Protein AF-A0A1B8RTD3-F1 (afdb_monomer)

Organism: NCBI:txid29363

Radius of gyration: 24.01 Å; Cα contacts (8 Å, |Δi|>4): 285; chains: 1; bounding box: 51×34×74 Å

Structure (mmCIF, N/CA/C/O backbone):
data_AF-A0A1B8RTD3-F1
#
_entry.id   AF-A0A1B8RTD3-F1
#
loop_
_atom_site.group_PDB
_atom_site.id
_atom_site.type_symbol
_atom_site.label_atom_id
_atom_site.label_alt_id
_atom_site.label_comp_id
_atom_site.label_asym_id
_atom_site.label_entity_id
_atom_site.label_seq_id
_atom_site.pdbx_PDB_ins_code
_atom_site.Cartn_x
_atom_site.Cartn_y
_atom_site.Cartn_z
_atom_site.occupancy
_atom_site.B_iso_or_equiv
_atom_site.auth_seq_id
_atom_site.auth_comp_id
_atom_site.auth_asym_id
_atom_site.auth_atom_id
_atom_site.pdbx_PDB_model_num
ATOM 1 N N . MET A 1 1 ? -29.261 1.783 36.332 1.00 74.62 1 MET A N 1
ATOM 2 C CA . MET A 1 1 ? -27.852 1.381 36.077 1.00 74.62 1 MET A CA 1
ATOM 3 C C . MET A 1 1 ? -27.706 0.167 35.158 1.00 74.62 1 MET A C 1
ATOM 5 O O . MET A 1 1 ? -27.000 0.303 34.169 1.00 74.62 1 MET A O 1
ATOM 9 N N . LYS A 1 2 ? -28.381 -0.976 35.394 1.00 79.62 2 LYS A N 1
ATOM 10 C CA . LYS A 1 2 ? -28.268 -2.173 34.521 1.00 79.62 2 LYS A CA 1
ATOM 11 C C . LYS A 1 2 ? -28.571 -1.915 33.033 1.00 79.62 2 LYS A C 1
ATOM 13 O O . LYS A 1 2 ?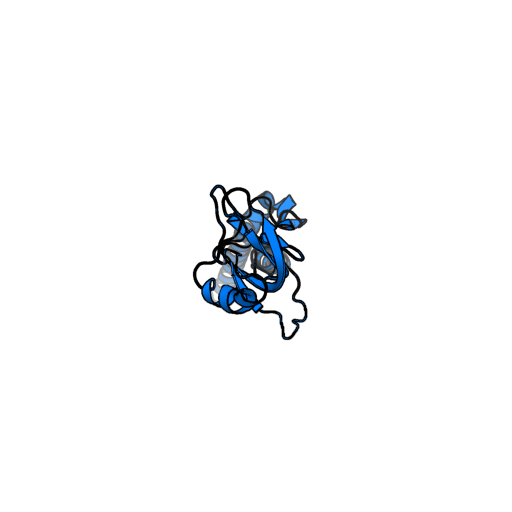 -27.768 -2.308 32.198 1.00 79.62 2 LYS A O 1
ATOM 18 N N . GLN A 1 3 ? -29.676 -1.232 32.710 1.00 86.00 3 GLN A N 1
ATOM 19 C CA . GLN A 1 3 ? -30.039 -0.920 31.316 1.00 86.00 3 GLN A CA 1
ATOM 20 C C . GLN A 1 3 ? -29.040 0.036 30.643 1.00 86.00 3 GLN A C 1
ATOM 22 O O . GLN A 1 3 ? -28.603 -0.228 29.534 1.00 86.00 3 GLN A O 1
ATOM 27 N N . ILE A 1 4 ? -28.599 1.089 31.343 1.00 86.56 4 ILE A N 1
ATOM 28 C CA . ILE A 1 4 ? -27.587 2.037 30.836 1.00 86.56 4 ILE A CA 1
ATOM 29 C C . ILE A 1 4 ? -26.270 1.313 30.523 1.00 86.56 4 ILE A C 1
ATOM 31 O O . ILE A 1 4 ? -25.704 1.502 29.451 1.00 86.56 4 ILE A O 1
ATOM 35 N N . LYS A 1 5 ? -25.811 0.440 31.430 1.00 90.19 5 LYS A N 1
ATOM 36 C CA . LYS A 1 5 ? -24.617 -0.386 31.218 1.00 90.19 5 LYS A CA 1
ATOM 37 C C . LYS A 1 5 ? -24.763 -1.270 29.981 1.00 90.19 5 LYS A C 1
ATOM 39 O O . LYS A 1 5 ? -23.865 -1.277 29.151 1.00 90.19 5 LYS A O 1
ATOM 44 N N . LEU A 1 6 ? -25.899 -1.956 29.840 1.00 91.19 6 LEU A N 1
ATOM 45 C CA . LEU A 1 6 ? -26.184 -2.800 28.680 1.00 91.19 6 LEU A CA 1
ATOM 46 C C . LEU A 1 6 ? -26.117 -2.000 27.370 1.00 91.19 6 LEU A C 1
ATOM 48 O O . LEU A 1 6 ? -25.444 -2.431 26.439 1.00 91.19 6 LEU A O 1
ATOM 52 N N . CYS A 1 7 ? -26.740 -0.819 27.317 1.00 92.50 7 CYS A N 1
ATOM 53 C CA . CYS A 1 7 ? -26.691 0.049 26.139 1.00 92.50 7 CYS A CA 1
ATOM 54 C C . CYS A 1 7 ? -25.257 0.470 25.786 1.00 92.50 7 CYS A C 1
ATOM 56 O O . CYS A 1 7 ? -24.868 0.387 24.624 1.00 92.50 7 CYS A O 1
ATOM 58 N N . ILE A 1 8 ? -24.452 0.874 26.777 1.00 92.69 8 ILE A N 1
ATOM 59 C CA . ILE A 1 8 ? -23.048 1.263 26.560 1.00 92.69 8 ILE A CA 1
ATOM 60 C C . ILE A 1 8 ? -22.224 0.069 26.068 1.00 92.69 8 ILE A C 1
ATOM 62 O O . ILE A 1 8 ? -21.422 0.215 25.149 1.00 92.69 8 ILE A O 1
ATOM 66 N N . THR A 1 9 ? -22.430 -1.120 26.639 1.00 92.44 9 THR A N 1
ATOM 67 C CA . THR A 1 9 ? -21.743 -2.341 26.201 1.00 92.44 9 THR A CA 1
ATOM 68 C C . THR A 1 9 ? -22.090 -2.692 24.754 1.00 92.44 9 THR A C 1
ATOM 70 O O . THR A 1 9 ? -21.185 -2.977 23.976 1.00 92.44 9 THR A O 1
ATOM 73 N N . ILE A 1 10 ? -23.368 -2.621 24.367 1.00 94.38 10 ILE A N 1
ATOM 74 C CA . ILE A 1 10 ? -23.799 -2.857 22.979 1.00 94.38 10 ILE A CA 1
ATOM 75 C C . ILE A 1 10 ? -23.176 -1.819 22.039 1.00 94.38 10 ILE A C 1
ATOM 77 O O . ILE A 1 10 ? -22.643 -2.182 20.994 1.00 94.38 10 ILE A O 1
ATOM 81 N N . ALA A 1 11 ? -23.186 -0.540 22.424 1.00 93.56 11 ALA A N 1
ATOM 82 C CA . ALA A 1 11 ? -22.563 0.517 21.636 1.00 93.56 11 ALA A CA 1
ATOM 83 C C . ALA A 1 11 ? -21.063 0.252 21.430 1.00 93.56 11 ALA A C 1
ATOM 85 O O . ALA A 1 11 ? -20.582 0.313 20.303 1.00 93.56 11 ALA A O 1
ATOM 86 N N . LEU A 1 12 ? -20.329 -0.116 22.484 1.00 94.62 12 LEU A N 1
ATOM 87 C CA . LEU A 1 12 ? -18.907 -0.461 22.388 1.00 94.62 12 LEU A CA 1
ATOM 88 C C . LEU A 1 12 ? -18.652 -1.673 21.487 1.00 94.62 12 LEU A C 1
ATOM 90 O O . LEU A 1 12 ? -17.715 -1.639 20.693 1.00 94.62 12 LEU A O 1
ATOM 94 N N . LEU A 1 13 ? -19.493 -2.708 21.558 1.00 94.44 13 LEU A N 1
ATOM 95 C CA . LEU A 1 13 ? -19.383 -3.887 20.691 1.00 94.44 13 LEU A CA 1
ATOM 96 C C . LEU A 1 13 ? -19.531 -3.548 19.202 1.00 94.44 13 LEU A C 1
ATOM 98 O O . LEU A 1 13 ? -18.961 -4.248 18.371 1.00 94.44 13 LEU A O 1
ATOM 102 N N . LEU A 1 14 ? -20.256 -2.480 18.861 1.00 92.25 14 LEU A N 1
ATOM 103 C CA . LEU A 1 14 ? -20.421 -2.015 17.482 1.00 92.25 14 LEU A CA 1
ATOM 104 C C . LEU A 1 14 ? -19.337 -1.009 17.074 1.00 92.25 14 LEU A C 1
ATOM 106 O O . LEU A 1 14 ? -18.731 -1.137 16.009 1.00 92.25 14 LEU A O 1
ATOM 110 N N . PHE A 1 15 ? -19.068 -0.013 17.920 1.00 91.44 15 PHE A N 1
ATOM 111 C CA . PHE A 1 15 ? -18.138 1.070 17.604 1.00 91.44 15 PHE A CA 1
ATOM 112 C C . PHE A 1 15 ? -16.678 0.633 17.633 1.00 91.44 15 PHE A C 1
ATOM 114 O O . PHE A 1 15 ? -15.887 1.134 16.835 1.00 91.44 15 PHE A O 1
ATOM 121 N N . PHE A 1 16 ? -16.303 -0.304 18.503 1.00 91.81 16 PHE A N 1
ATOM 122 C CA . PHE A 1 16 ? -14.912 -0.726 18.622 1.00 91.81 16 PHE A CA 1
ATOM 123 C C . PHE A 1 16 ? -14.409 -1.446 17.356 1.00 91.81 16 PHE A C 1
ATOM 125 O O . PHE A 1 16 ? -13.416 -0.986 16.787 1.00 91.81 16 PHE A O 1
ATOM 132 N N . PRO A 1 17 ? -15.094 -2.480 16.816 1.00 92.62 17 PRO A N 1
ATOM 133 C CA . PRO A 1 17 ? -14.687 -3.100 15.555 1.00 92.62 17 PRO A CA 1
ATOM 134 C C . PRO A 1 17 ? -14.743 -2.134 14.372 1.00 92.62 17 PRO A C 1
ATOM 136 O O . PRO A 1 17 ? -13.857 -2.169 13.523 1.00 92.62 17 PRO A O 1
ATOM 139 N N . LEU A 1 18 ? -15.745 -1.249 14.326 1.00 90.94 18 LEU A N 1
ATOM 140 C CA . LEU A 1 18 ? -15.857 -0.246 13.268 1.00 90.94 18 LEU A CA 1
ATOM 141 C C . LEU A 1 18 ? -14.678 0.736 13.298 1.00 90.94 18 LEU A C 1
ATOM 143 O O . LEU A 1 18 ? -14.090 1.023 12.260 1.00 90.94 18 LEU A O 1
ATOM 147 N N . THR A 1 19 ? -14.289 1.198 14.488 1.00 91.94 19 THR A N 1
ATOM 148 C CA . THR A 1 19 ? -13.112 2.057 14.677 1.00 91.94 19 THR A CA 1
ATOM 149 C C . THR A 1 19 ? -11.851 1.341 14.228 1.00 91.94 19 THR A C 1
ATOM 151 O O .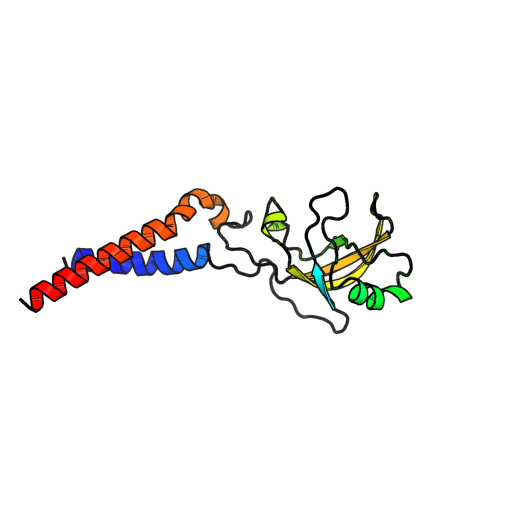 THR A 1 19 ? -11.091 1.881 13.432 1.00 91.94 19 THR A O 1
ATOM 154 N N . LEU A 1 20 ? -11.644 0.098 14.659 1.00 92.31 20 LEU A N 1
ATOM 155 C CA . LEU A 1 20 ? -10.499 -0.679 14.198 1.00 92.31 20 LEU A CA 1
ATOM 156 C C . LEU A 1 20 ? -10.500 -0.827 12.671 1.00 92.31 20 LEU A C 1
ATOM 158 O O . LEU A 1 20 ? -9.485 -0.571 12.033 1.00 92.31 20 LEU A O 1
ATOM 162 N N . TYR A 1 21 ? -11.639 -1.157 12.067 1.00 91.44 21 TYR A N 1
ATOM 163 C CA . TYR A 1 21 ? -11.746 -1.314 10.620 1.00 91.44 21 TYR A CA 1
ATOM 164 C C . TYR A 1 21 ? -11.405 -0.030 9.851 1.00 91.44 21 TYR A C 1
ATOM 166 O O . TYR A 1 21 ? -10.661 -0.085 8.875 1.00 91.44 21 TYR A O 1
ATOM 174 N N . CYS A 1 22 ? -11.900 1.127 10.296 1.00 91.50 22 CYS A N 1
ATOM 175 C CA . CYS A 1 22 ? -11.663 2.408 9.628 1.00 91.50 22 CYS A CA 1
ATOM 176 C C . CYS A 1 22 ? -10.188 2.837 9.642 1.00 91.50 22 CYS A C 1
ATOM 178 O O . CYS A 1 22 ? -9.743 3.485 8.691 1.00 91.50 22 CYS A O 1
ATOM 180 N N . PHE A 1 23 ? -9.446 2.484 10.699 1.00 91.19 23 PHE A N 1
ATOM 181 C CA . PHE A 1 23 ? -8.101 3.003 10.962 1.00 91.19 23 PHE A CA 1
ATOM 182 C C . PHE A 1 23 ? -6.973 1.980 10.782 1.00 91.19 23 PHE A C 1
ATOM 184 O O . PHE A 1 23 ? -5.823 2.388 10.646 1.00 91.19 23 PHE A O 1
ATOM 191 N N . ILE A 1 24 ? -7.258 0.675 10.737 1.00 92.50 24 ILE A N 1
ATOM 192 C CA . ILE A 1 24 ? -6.234 -0.337 10.453 1.00 92.50 24 ILE A CA 1
ATOM 193 C C . ILE A 1 24 ? -5.853 -0.268 8.965 1.00 92.50 24 ILE A C 1
ATOM 195 O O . ILE A 1 24 ? -6.710 -0.479 8.097 1.00 92.50 24 ILE A O 1
ATOM 199 N N . PRO A 1 25 ? -4.570 -0.024 8.631 1.00 91.69 25 PRO A N 1
ATOM 200 C CA . PRO A 1 25 ? -4.106 -0.102 7.257 1.00 91.69 25 PRO A CA 1
ATOM 201 C C . PRO A 1 25 ? -4.296 -1.515 6.718 1.00 91.69 25 PRO A C 1
ATOM 203 O O . PRO A 1 25 ? -3.795 -2.495 7.266 1.00 91.69 25 PRO A O 1
ATOM 206 N N . THR A 1 26 ? -5.019 -1.623 5.611 1.00 91.06 26 THR A N 1
ATOM 207 C CA . THR A 1 26 ? -5.117 -2.868 4.844 1.00 91.06 26 THR A CA 1
ATOM 208 C C . THR A 1 26 ? -4.492 -2.658 3.476 1.00 91.06 26 THR A C 1
ATOM 210 O O . THR A 1 26 ? -4.309 -1.520 3.038 1.00 91.06 26 THR A O 1
ATOM 213 N N . ARG A 1 27 ? -4.129 -3.740 2.787 1.00 91.56 27 ARG A N 1
ATOM 214 C CA . ARG A 1 27 ? -3.592 -3.645 1.425 1.00 91.56 27 ARG A CA 1
ATOM 215 C C . ARG A 1 27 ? -4.646 -3.045 0.490 1.00 91.56 27 ARG A C 1
ATOM 217 O O . ARG A 1 27 ? -5.830 -3.366 0.607 1.00 91.56 27 ARG A O 1
ATOM 224 N N . ILE A 1 28 ? -4.211 -2.183 -0.423 1.00 92.06 28 ILE A N 1
ATOM 225 C CA . ILE A 1 28 ? -5.097 -1.545 -1.403 1.00 92.06 28 ILE A CA 1
ATOM 226 C C . ILE A 1 28 ? -5.378 -2.487 -2.573 1.00 92.06 28 ILE A C 1
ATOM 228 O O . ILE A 1 28 ? -6.532 -2.680 -2.954 1.00 92.06 28 ILE A O 1
ATOM 232 N N . THR A 1 29 ? -4.328 -3.095 -3.123 1.00 91.94 29 THR A N 1
ATOM 233 C CA . THR A 1 29 ? -4.451 -4.028 -4.244 1.00 91.94 29 THR A CA 1
ATOM 234 C C . THR A 1 29 ? -4.619 -5.465 -3.734 1.00 91.94 29 THR A C 1
ATOM 236 O O . THR A 1 29 ? -3.960 -5.870 -2.773 1.00 91.94 29 THR A O 1
ATOM 239 N N . PRO A 1 30 ? -5.495 -6.287 -4.332 1.00 89.50 30 PRO A N 1
ATOM 240 C CA . PRO A 1 30 ? -5.632 -7.682 -3.929 1.00 89.50 30 PRO A CA 1
ATOM 241 C C . PRO A 1 30 ? -4.359 -8.462 -4.275 1.00 89.50 30 PRO A C 1
ATOM 243 O O . PRO A 1 30 ? -3.744 -8.237 -5.320 1.00 89.50 30 PRO A O 1
ATOM 246 N N . LYS A 1 31 ? -3.973 -9.408 -3.408 1.00 90.81 31 LYS A N 1
ATOM 247 C CA . LYS A 1 31 ? -2.843 -10.302 -3.695 1.00 90.81 31 LYS A CA 1
ATOM 248 C C . LYS A 1 31 ? -3.187 -11.157 -4.915 1.00 90.81 31 LYS A C 1
ATOM 250 O O . LYS A 1 31 ? -4.301 -11.664 -5.015 1.00 90.81 31 LYS A O 1
ATOM 255 N N . LYS A 1 32 ? -2.219 -11.333 -5.811 1.00 92.31 32 LYS A N 1
ATOM 256 C CA . LYS A 1 32 ? -2.337 -12.196 -6.990 1.00 92.31 32 LYS A CA 1
ATOM 257 C C . LYS A 1 32 ? -1.186 -13.190 -7.039 1.00 92.31 32 LYS A C 1
ATOM 259 O O . LYS A 1 32 ? -0.156 -12.984 -6.399 1.00 92.31 32 LYS A O 1
ATOM 264 N N . GLU A 1 33 ? -1.379 -14.266 -7.787 1.00 92.94 33 GLU A N 1
ATOM 265 C CA . GLU A 1 33 ? -0.351 -15.278 -7.991 1.00 92.94 33 GLU A CA 1
ATOM 266 C C . GLU A 1 33 ? 0.808 -14.734 -8.841 1.00 92.94 33 GLU A C 1
ATOM 268 O O . GLU A 1 33 ? 0.610 -14.050 -9.857 1.00 92.94 33 GLU A O 1
ATOM 273 N N . LEU A 1 34 ? 2.031 -15.022 -8.396 1.00 93.94 34 LEU A N 1
ATOM 274 C CA . LEU A 1 34 ? 3.257 -14.598 -9.061 1.00 93.94 34 LEU A CA 1
ATOM 275 C C . LEU A 1 34 ? 3.767 -15.694 -9.990 1.00 93.94 34 LEU A C 1
ATOM 277 O O . LEU A 1 34 ? 3.773 -16.870 -9.643 1.00 93.94 34 LEU A O 1
ATOM 281 N N . SER A 1 35 ? 4.221 -15.284 -11.169 1.00 92.38 35 SER A N 1
ATOM 282 C CA . SER A 1 35 ? 4.985 -16.131 -12.083 1.00 92.38 35 SER A CA 1
ATOM 283 C C . SER A 1 35 ? 6.460 -16.139 -11.687 1.00 92.38 35 SER A C 1
ATOM 285 O O . SER A 1 35 ? 6.923 -15.234 -10.997 1.00 92.38 35 SER A O 1
ATOM 287 N N . LYS A 1 36 ? 7.213 -17.136 -12.167 1.00 89.00 36 LYS A N 1
ATOM 288 C CA . LYS A 1 36 ? 8.659 -17.264 -11.905 1.00 89.00 36 LYS A CA 1
ATOM 289 C C . LYS A 1 36 ? 9.471 -16.035 -12.332 1.00 89.00 36 LYS A C 1
ATOM 291 O O . LYS A 1 36 ? 10.470 -15.731 -11.693 1.00 89.00 36 LYS A O 1
ATOM 296 N N . ASP A 1 37 ? 9.010 -15.328 -13.360 1.00 88.81 37 ASP A N 1
ATOM 297 C CA . ASP A 1 37 ? 9.680 -14.136 -13.894 1.00 88.81 37 ASP A CA 1
ATOM 298 C C . ASP A 1 37 ? 9.259 -12.837 -13.189 1.00 88.81 37 ASP A C 1
ATOM 300 O O . ASP A 1 37 ? 9.764 -11.764 -13.521 1.00 88.81 37 ASP A O 1
ATOM 304 N N . ASP A 1 38 ? 8.307 -12.903 -12.248 1.00 94.88 38 ASP A N 1
ATOM 305 C CA . ASP A 1 38 ? 7.914 -11.719 -11.495 1.00 94.88 38 ASP A CA 1
ATOM 306 C C . ASP A 1 38 ? 8.974 -11.394 -10.441 1.00 94.88 38 ASP A C 1
ATOM 308 O O . ASP A 1 38 ? 9.397 -12.237 -9.648 1.00 94.88 38 ASP A O 1
ATOM 312 N N . ILE A 1 39 ? 9.356 -10.125 -10.385 1.00 95.56 39 ILE A N 1
ATOM 313 C CA . ILE A 1 39 ? 10.312 -9.593 -9.428 1.00 95.56 39 ILE A CA 1
ATOM 314 C C . ILE A 1 39 ? 9.612 -8.679 -8.426 1.00 95.56 39 ILE A C 1
ATOM 316 O O . ILE A 1 39 ? 8.648 -7.978 -8.734 1.00 95.56 39 ILE A O 1
ATOM 320 N N . LYS A 1 40 ? 10.131 -8.692 -7.199 1.00 96.50 40 LYS A N 1
ATOM 321 C CA . LYS A 1 40 ? 9.782 -7.738 -6.143 1.00 96.50 40 LYS A CA 1
ATOM 322 C C . LYS A 1 40 ? 10.723 -6.540 -6.222 1.00 96.50 40 LYS A C 1
ATOM 324 O O . LYS A 1 40 ? 11.935 -6.749 -6.142 1.00 96.50 40 LYS A O 1
ATOM 329 N N . ILE A 1 41 ? 10.182 -5.331 -6.316 1.00 96.94 41 ILE A N 1
ATOM 330 C CA . ILE A 1 41 ? 10.946 -4.076 -6.338 1.00 96.94 41 ILE A CA 1
ATOM 331 C C . ILE A 1 41 ? 10.337 -3.092 -5.345 1.00 96.94 41 ILE A C 1
ATOM 333 O O . ILE A 1 41 ? 9.118 -2.944 -5.309 1.00 96.94 41 ILE A O 1
ATOM 337 N N . LYS A 1 42 ? 11.168 -2.414 -4.552 1.00 96.94 42 LYS A N 1
ATOM 338 C CA . LYS A 1 42 ? 10.761 -1.260 -3.749 1.00 96.94 42 LYS A CA 1
ATOM 339 C C . LYS A 1 42 ? 10.752 0.002 -4.603 1.00 96.94 42 LYS A C 1
ATOM 341 O O . LYS A 1 42 ? 11.772 0.340 -5.200 1.00 96.94 42 LYS A O 1
ATOM 346 N N . VAL A 1 43 ? 9.617 0.690 -4.645 1.00 95.62 43 VAL A N 1
ATOM 347 C CA . VAL A 1 43 ? 9.470 1.986 -5.311 1.00 95.62 43 VAL A CA 1
ATOM 348 C C . VAL A 1 43 ? 9.321 3.097 -4.286 1.00 95.62 43 VAL A C 1
ATOM 350 O O . VAL A 1 43 ? 8.741 2.903 -3.216 1.00 95.62 43 VAL A O 1
ATOM 353 N N . HIS A 1 44 ? 9.831 4.264 -4.655 1.00 94.75 44 HIS A N 1
ATOM 354 C CA . HIS A 1 44 ? 9.736 5.484 -3.873 1.00 94.75 44 HIS A CA 1
ATOM 355 C C . HIS A 1 44 ? 9.010 6.541 -4.678 1.00 94.75 44 HIS A C 1
ATOM 357 O O . HIS A 1 44 ? 9.188 6.630 -5.897 1.00 94.75 44 HIS A O 1
ATOM 363 N N . LEU A 1 45 ? 8.215 7.350 -3.991 1.00 90.88 45 LEU A N 1
ATOM 364 C CA . LEU A 1 45 ? 7.515 8.450 -4.626 1.00 90.88 45 LEU A CA 1
ATOM 365 C C . LEU A 1 45 ? 8.485 9.584 -4.975 1.00 90.88 45 LEU A C 1
ATOM 367 O O . LEU A 1 45 ? 9.273 10.029 -4.140 1.00 90.88 45 LEU A O 1
ATOM 371 N N . GLN A 1 46 ? 8.380 10.087 -6.198 1.00 85.75 46 GLN A N 1
ATOM 372 C CA . GLN A 1 46 ? 9.039 11.304 -6.641 1.00 85.75 46 GLN A CA 1
ATOM 373 C C . GLN A 1 46 ? 8.024 12.446 -6.703 1.00 85.75 46 GLN A C 1
ATOM 375 O O . GLN A 1 46 ? 7.011 12.353 -7.387 1.00 85.75 46 GLN A O 1
ATOM 380 N N . VAL A 1 47 ? 8.311 13.535 -5.988 1.00 76.19 47 VAL A N 1
ATOM 381 C CA . VAL A 1 47 ? 7.425 14.713 -5.866 1.00 76.19 47 VAL A CA 1
ATOM 382 C C . VAL A 1 47 ? 7.865 15.856 -6.803 1.00 76.19 47 VAL A C 1
ATOM 384 O O . VAL A 1 47 ? 7.416 16.990 -6.685 1.00 76.19 47 VAL A O 1
ATOM 387 N N . THR A 1 48 ? 8.791 15.584 -7.724 1.00 74.81 48 THR A N 1
ATOM 388 C CA . THR A 1 48 ? 9.380 16.563 -8.654 1.00 74.81 48 THR A CA 1
ATOM 389 C C . THR A 1 48 ? 9.026 16.232 -10.106 1.00 74.81 48 THR A C 1
ATOM 391 O O . THR A 1 48 ? 8.430 15.196 -10.386 1.00 74.81 48 THR A O 1
ATOM 394 N N . THR A 1 49 ? 9.397 17.104 -11.049 1.00 65.81 49 THR A N 1
ATOM 395 C CA . THR A 1 49 ? 9.250 16.854 -12.492 1.00 65.81 49 THR A CA 1
ATOM 396 C C . THR A 1 49 ? 10.023 15.601 -12.910 1.00 65.81 49 THR A C 1
ATOM 398 O O . THR A 1 49 ? 11.248 15.571 -12.796 1.00 65.81 49 THR A O 1
ATOM 401 N N . GLY A 1 50 ? 9.302 14.581 -13.378 1.00 71.88 50 GLY A N 1
ATOM 402 C CA . GLY A 1 50 ? 9.833 13.296 -13.832 1.00 71.88 50 GLY A CA 1
ATOM 403 C C . GLY A 1 50 ? 8.832 12.158 -13.592 1.00 71.88 50 GLY A C 1
ATOM 404 O O . GLY A 1 50 ? 7.682 12.416 -13.221 1.00 71.88 50 GLY A O 1
ATOM 405 N N . PRO A 1 51 ? 9.251 10.897 -13.784 1.00 80.00 51 PRO A N 1
ATOM 406 C CA . PRO A 1 51 ? 8.425 9.733 -13.488 1.00 80.00 51 PRO A CA 1
ATOM 407 C C . PRO A 1 51 ? 7.991 9.715 -12.020 1.00 80.00 51 PRO A C 1
ATOM 409 O O . PRO A 1 51 ? 8.796 9.971 -11.129 1.00 80.00 51 PRO A O 1
ATOM 412 N N . LEU A 1 52 ? 6.730 9.353 -11.760 1.00 84.25 52 LEU A N 1
ATOM 413 C CA . LEU A 1 52 ? 6.146 9.360 -10.409 1.00 84.25 52 LEU A CA 1
ATOM 414 C C . LEU A 1 52 ? 6.913 8.474 -9.412 1.00 84.25 52 LEU A C 1
ATOM 416 O O . LEU A 1 52 ? 6.877 8.718 -8.206 1.00 84.25 52 LEU A O 1
ATOM 420 N N . TYR A 1 53 ? 7.588 7.436 -9.911 1.00 93.00 53 TYR A N 1
ATOM 421 C CA . TYR A 1 53 ? 8.294 6.463 -9.094 1.00 93.00 53 TYR A CA 1
ATOM 422 C C . TYR A 1 53 ? 9.754 6.316 -9.508 1.00 93.00 53 TYR A C 1
ATOM 424 O O . TYR A 1 53 ? 10.084 6.155 -10.688 1.00 93.00 53 TYR A O 1
ATOM 432 N N . TYR A 1 54 ? 10.624 6.275 -8.501 1.00 93.94 54 TYR A N 1
ATOM 433 C CA . TYR A 1 54 ? 12.042 5.986 -8.666 1.00 93.94 54 TYR A CA 1
ATOM 434 C C . TYR A 1 54 ? 12.489 4.831 -7.768 1.00 93.94 54 TYR A C 1
ATOM 436 O O . TYR A 1 54 ? 11.813 4.444 -6.810 1.00 93.94 54 TYR A O 1
ATOM 444 N N . LEU A 1 55 ? 13.648 4.268 -8.099 1.00 94.75 55 LEU A N 1
ATOM 445 C CA . LEU A 1 55 ? 14.299 3.193 -7.371 1.00 94.75 55 LEU A CA 1
ATOM 446 C C . LEU A 1 55 ? 15.534 3.728 -6.659 1.00 94.75 55 LEU A C 1
ATOM 448 O O . LEU A 1 55 ? 16.428 4.303 -7.287 1.00 94.75 55 LEU A O 1
ATOM 452 N N . LYS A 1 56 ? 15.602 3.483 -5.351 1.00 92.44 56 LYS A N 1
ATOM 453 C CA . LYS A 1 56 ? 16.781 3.780 -4.544 1.00 92.44 56 LYS A CA 1
ATOM 454 C C . LYS A 1 56 ? 17.613 2.521 -4.346 1.00 92.44 56 LYS A C 1
ATOM 456 O O . LYS A 1 56 ? 18.686 2.404 -4.931 1.00 92.44 56 LYS A O 1
ATOM 461 N N . GLU A 1 57 ? 17.105 1.557 -3.581 1.00 92.19 57 GLU A N 1
ATOM 462 C CA . GLU A 1 57 ? 17.867 0.347 -3.254 1.00 92.19 57 GLU A CA 1
ATOM 463 C C . GLU A 1 57 ? 17.826 -0.698 -4.383 1.00 92.19 57 GLU A C 1
ATOM 465 O O . GLU A 1 57 ? 18.846 -1.293 -4.728 1.00 92.19 57 GLU A O 1
ATOM 470 N N . ASP A 1 58 ? 16.669 -0.881 -5.024 1.00 95.31 58 ASP A N 1
ATOM 471 C CA . ASP A 1 58 ? 16.444 -1.969 -5.988 1.00 95.31 58 ASP A CA 1
ATOM 472 C C . ASP A 1 58 ? 16.826 -1.627 -7.445 1.00 95.31 58 ASP A C 1
ATOM 474 O O . ASP A 1 58 ? 16.586 -2.423 -8.356 1.00 95.31 58 ASP A O 1
ATOM 478 N N . LYS A 1 59 ? 17.490 -0.487 -7.695 1.00 95.06 59 LYS A N 1
ATOM 479 C CA . LYS A 1 59 ? 17.935 -0.081 -9.046 1.00 95.06 59 LYS A CA 1
ATOM 480 C C . LYS A 1 59 ? 18.824 -1.141 -9.707 1.00 95.06 59 LYS A C 1
ATOM 482 O O . LYS A 1 59 ? 18.605 -1.513 -10.858 1.00 95.06 59 LYS A O 1
ATOM 487 N N . ASN A 1 60 ? 19.825 -1.645 -8.983 1.00 95.56 60 ASN A N 1
ATOM 488 C CA . ASN A 1 60 ? 20.765 -2.642 -9.514 1.00 95.56 60 ASN A CA 1
ATOM 489 C C . ASN A 1 60 ? 20.081 -3.986 -9.775 1.00 95.56 60 ASN A C 1
ATOM 491 O O . ASN A 1 60 ? 20.425 -4.692 -10.723 1.00 95.56 60 ASN A O 1
ATOM 495 N N . LYS A 1 61 ? 19.091 -4.325 -8.945 1.00 95.31 61 LYS A N 1
ATOM 496 C CA . LYS A 1 61 ? 18.271 -5.518 -9.120 1.00 95.31 61 LYS A CA 1
ATOM 497 C C . LYS A 1 61 ? 17.467 -5.429 -10.413 1.00 95.31 61 LYS A C 1
ATOM 499 O O . LYS A 1 61 ? 17.554 -6.347 -11.222 1.00 95.31 61 LYS A O 1
ATOM 504 N N . LEU A 1 62 ? 16.773 -4.308 -10.640 1.00 95.50 62 LEU A N 1
ATOM 505 C CA . LEU A 1 62 ? 16.048 -4.067 -11.887 1.00 95.50 62 LEU A CA 1
ATOM 506 C C . LEU A 1 62 ? 16.989 -4.110 -13.093 1.00 95.50 62 LEU A C 1
ATOM 508 O O . LEU A 1 62 ? 16.713 -4.824 -14.055 1.00 95.50 62 LEU A O 1
ATOM 512 N N . TRP A 1 63 ? 18.119 -3.399 -13.020 1.00 95.94 63 TRP A N 1
ATOM 513 C CA . TRP A 1 63 ? 19.109 -3.356 -14.095 1.00 95.94 63 TRP A CA 1
ATOM 514 C C . TRP A 1 63 ? 19.586 -4.752 -14.501 1.00 95.94 63 TRP A C 1
ATOM 516 O O . TRP A 1 63 ? 19.570 -5.094 -15.679 1.00 95.94 63 TRP A O 1
ATOM 526 N N . ASN A 1 64 ? 19.946 -5.595 -13.531 1.00 95.31 64 ASN A N 1
ATOM 527 C CA . ASN A 1 64 ? 20.394 -6.957 -13.811 1.00 95.31 64 ASN A CA 1
ATOM 528 C C . ASN A 1 64 ? 19.328 -7.815 -14.501 1.00 95.31 64 ASN A C 1
ATOM 530 O O . ASN A 1 64 ? 19.694 -8.686 -15.288 1.00 95.31 64 ASN A O 1
ATOM 534 N N . THR A 1 65 ? 18.043 -7.560 -14.244 1.00 93.75 65 THR A N 1
ATOM 535 C CA . THR A 1 65 ? 16.939 -8.250 -14.921 1.00 93.75 65 THR A CA 1
ATOM 536 C C . THR A 1 65 ? 16.751 -7.778 -16.362 1.00 93.75 65 THR A C 1
ATOM 538 O O . THR A 1 65 ? 16.414 -8.590 -17.218 1.00 93.75 65 THR A O 1
ATOM 541 N N . ILE A 1 66 ? 16.961 -6.490 -16.651 1.00 94.94 66 ILE A N 1
ATOM 542 C CA . ILE A 1 66 ? 16.590 -5.911 -17.953 1.00 94.94 66 ILE A CA 1
ATOM 543 C C . ILE A 1 66 ? 17.750 -5.658 -18.909 1.00 94.94 66 ILE A C 1
ATOM 545 O O . ILE A 1 66 ? 17.493 -5.525 -20.098 1.00 94.94 66 ILE A O 1
ATOM 549 N N . LYS A 1 67 ? 19.001 -5.592 -18.439 1.00 95.62 67 LYS A N 1
ATOM 550 C CA . LYS A 1 67 ? 20.154 -5.110 -19.227 1.00 95.62 67 LYS A CA 1
ATOM 551 C C . LYS A 1 67 ? 20.356 -5.797 -20.579 1.00 95.62 67 LYS A C 1
ATOM 553 O O . LYS A 1 67 ? 20.827 -5.165 -21.512 1.00 95.62 67 LYS A O 1
ATOM 558 N N . ASN A 1 68 ? 19.986 -7.072 -20.691 1.00 96.31 68 ASN A N 1
ATOM 559 C CA . ASN A 1 68 ? 20.126 -7.831 -21.936 1.00 96.31 68 ASN A CA 1
ATOM 560 C C . ASN A 1 68 ? 18.993 -7.538 -22.935 1.00 96.31 68 ASN A C 1
ATOM 562 O O . ASN A 1 68 ? 19.197 -7.655 -24.137 1.00 96.31 68 ASN A O 1
ATOM 566 N N . THR A 1 69 ? 17.807 -7.168 -22.444 1.00 95.38 69 THR A N 1
ATOM 567 C CA . THR A 1 69 ? 16.607 -6.926 -23.264 1.00 95.38 69 THR A CA 1
ATOM 568 C C . THR A 1 69 ? 16.415 -5.439 -23.566 1.00 95.38 69 THR A C 1
ATOM 570 O O . THR A 1 69 ? 15.988 -5.072 -24.655 1.00 95.38 69 THR A O 1
ATOM 573 N N . TYR A 1 70 ? 16.741 -4.575 -22.603 1.00 95.00 70 TYR A N 1
ATOM 574 C CA . TYR A 1 70 ? 16.566 -3.125 -22.651 1.00 95.00 70 TYR A CA 1
ATOM 575 C C . TYR A 1 70 ? 17.836 -2.414 -22.136 1.00 95.00 70 TYR A C 1
ATOM 577 O O . TYR A 1 70 ? 17.801 -1.803 -21.065 1.00 95.00 70 TYR A O 1
ATOM 585 N N . PRO A 1 71 ? 18.971 -2.498 -22.859 1.00 94.44 71 PRO A N 1
ATOM 586 C CA . PRO A 1 71 ? 20.254 -1.951 -22.403 1.00 94.44 71 PRO A CA 1
ATOM 587 C C . PRO A 1 71 ? 20.249 -0.422 -22.249 1.00 94.44 71 PRO A C 1
ATOM 589 O O . PRO A 1 71 ? 20.951 0.110 -21.396 1.00 94.44 71 PRO A O 1
ATOM 592 N N . ASP A 1 72 ? 19.424 0.282 -23.025 1.00 93.94 72 ASP A N 1
ATOM 593 C CA . ASP A 1 72 ? 19.362 1.750 -23.005 1.00 93.94 72 ASP A CA 1
ATOM 594 C C . ASP A 1 72 ? 18.388 2.303 -21.952 1.00 93.94 72 ASP A C 1
ATOM 596 O O . ASP A 1 72 ? 18.207 3.516 -21.848 1.00 93.94 72 ASP A O 1
ATOM 600 N N . ALA A 1 73 ? 17.684 1.434 -21.217 1.00 94.69 73 ALA A N 1
ATOM 601 C CA . ALA A 1 73 ? 16.673 1.870 -20.265 1.00 94.69 73 ALA A CA 1
ATOM 602 C C . ALA A 1 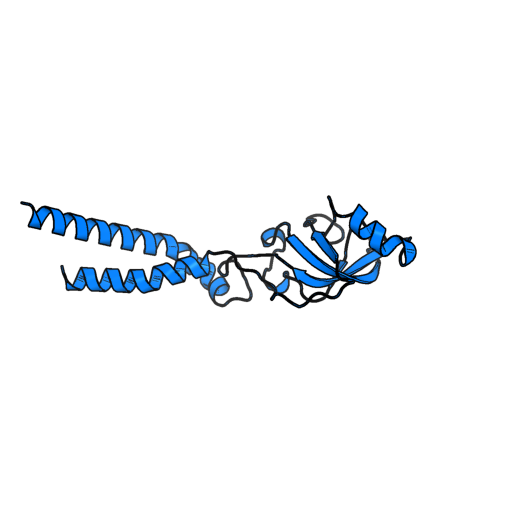73 ? 17.319 2.319 -18.949 1.00 94.69 73 ALA A C 1
ATOM 604 O O . ALA A 1 73 ? 18.059 1.561 -18.327 1.00 94.69 73 ALA A O 1
ATOM 605 N N . ASN A 1 74 ? 16.986 3.520 -18.478 1.00 93.69 74 ASN A N 1
ATOM 606 C CA . ASN A 1 74 ? 17.454 4.054 -17.205 1.00 93.69 74 ASN A CA 1
ATOM 607 C C . ASN A 1 74 ? 16.754 3.339 -16.030 1.00 93.69 74 ASN A C 1
ATOM 609 O O . ASN A 1 74 ? 15.579 3.602 -15.768 1.00 93.69 74 ASN A O 1
ATOM 613 N N . PRO A 1 75 ? 17.450 2.480 -15.259 1.00 92.69 75 PRO A N 1
ATOM 614 C CA . PRO A 1 75 ? 16.819 1.671 -14.219 1.00 92.69 75 PRO A CA 1
ATOM 615 C C . PRO A 1 75 ? 16.577 2.460 -12.924 1.00 92.69 75 PRO A C 1
ATOM 617 O O . PRO A 1 75 ? 16.093 1.896 -11.947 1.00 92.69 75 PRO A O 1
ATOM 620 N N . LYS A 1 76 ? 16.967 3.745 -12.869 1.00 93.94 76 LYS A N 1
ATOM 621 C CA . LYS A 1 76 ? 16.697 4.621 -11.720 1.00 93.94 76 LYS A CA 1
ATOM 622 C C . LYS A 1 76 ? 15.210 4.950 -11.609 1.00 93.94 76 LYS A C 1
ATOM 624 O O . LYS A 1 76 ? 14.730 5.134 -10.498 1.00 93.94 76 LYS A O 1
ATOM 629 N N . TYR A 1 77 ? 14.501 5.015 -12.728 1.00 93.88 77 TYR A N 1
ATOM 630 C CA . TYR A 1 77 ? 13.083 5.353 -12.769 1.00 93.88 77 TYR A CA 1
ATOM 631 C C . TYR A 1 77 ? 12.281 4.206 -13.343 1.00 93.88 77 TYR A C 1
ATOM 633 O O . TYR A 1 77 ? 12.830 3.289 -13.953 1.00 93.88 77 TYR A O 1
ATOM 641 N N . ILE A 1 78 ? 10.973 4.251 -13.127 1.00 94.62 78 ILE A N 1
ATOM 642 C CA . ILE A 1 78 ? 10.081 3.212 -13.605 1.00 94.62 78 ILE A CA 1
ATOM 643 C C . ILE A 1 78 ? 8.710 3.804 -13.902 1.00 94.62 78 ILE A C 1
ATOM 645 O O . ILE A 1 78 ? 8.145 4.538 -13.092 1.00 94.62 78 ILE A O 1
ATOM 649 N N . GLN A 1 79 ? 8.157 3.460 -15.061 1.00 95.25 79 GLN A N 1
ATOM 650 C CA . GLN A 1 79 ? 6.754 3.721 -15.340 1.00 95.25 79 GLN A CA 1
ATOM 651 C C . GLN A 1 79 ? 5.951 2.510 -14.883 1.00 95.25 79 GLN A C 1
ATOM 653 O O . GLN A 1 79 ? 6.192 1.392 -15.341 1.00 95.25 79 GLN A O 1
ATOM 658 N N . LEU A 1 80 ? 4.989 2.718 -13.989 1.00 95.00 80 LEU A N 1
ATOM 659 C CA . LEU A 1 80 ? 4.124 1.641 -13.521 1.00 95.00 80 LEU A CA 1
ATOM 660 C C . LEU A 1 80 ? 2.847 1.560 -14.364 1.00 95.00 80 LEU A C 1
ATOM 662 O O . LEU A 1 80 ? 2.287 2.578 -14.771 1.00 95.00 80 LEU A O 1
ATOM 666 N N . THR A 1 81 ? 2.380 0.337 -14.608 1.00 95.06 81 THR A N 1
ATOM 667 C CA . THR A 1 81 ? 1.087 0.030 -15.237 1.00 95.06 81 THR A CA 1
ATOM 668 C C . THR A 1 81 ? 0.447 -1.197 -14.577 1.00 95.06 81 THR A C 1
ATOM 670 O O . THR A 1 81 ? 1.070 -1.856 -13.743 1.00 95.06 81 THR A O 1
ATOM 673 N N . GLY A 1 82 ? -0.798 -1.514 -14.929 1.00 93.81 82 GLY A N 1
ATOM 674 C CA . GLY A 1 82 ? -1.530 -2.659 -14.390 1.00 93.81 82 GLY A CA 1
ATOM 675 C C . GLY A 1 82 ? -2.253 -2.350 -13.077 1.00 93.81 82 GLY A C 1
ATOM 676 O O . GLY A 1 82 ? -2.999 -1.379 -12.979 1.00 93.81 82 GLY A O 1
ATOM 677 N N . ASN A 1 83 ? -2.090 -3.213 -12.070 1.00 93.38 83 ASN A N 1
ATOM 678 C CA . ASN A 1 83 ? -2.831 -3.146 -10.807 1.00 93.38 83 ASN A CA 1
ATOM 679 C C . ASN A 1 83 ? -2.128 -2.228 -9.793 1.00 93.38 83 ASN A C 1
ATOM 681 O O . ASN A 1 83 ? -1.379 -2.693 -8.931 1.00 93.38 83 ASN A O 1
ATOM 685 N N . LEU A 1 84 ? -2.350 -0.921 -9.935 1.00 92.38 84 LEU A N 1
ATOM 686 C CA . LEU A 1 84 ? -1.687 0.125 -9.153 1.00 92.38 84 LEU A CA 1
ATOM 687 C C . LEU A 1 84 ? -2.539 0.602 -7.975 1.00 92.38 84 LEU A C 1
ATOM 689 O O . LEU A 1 84 ? -3.750 0.678 -8.113 1.00 92.38 84 LEU A O 1
ATOM 693 N N . PRO A 1 85 ? -1.943 1.004 -6.841 1.00 92.00 85 PRO A N 1
ATOM 694 C CA . PRO A 1 85 ? -2.693 1.534 -5.700 1.00 92.00 85 PRO A CA 1
ATOM 695 C C . PRO A 1 85 ? -3.244 2.956 -5.917 1.00 92.00 85 PRO A C 1
ATOM 697 O O . PRO A 1 85 ? -4.073 3.408 -5.132 1.00 92.00 85 PRO A O 1
ATOM 700 N N . ASN A 1 86 ? -2.804 3.657 -6.968 1.00 89.50 86 ASN A N 1
ATOM 701 C CA . ASN A 1 86 ? -3.102 5.071 -7.213 1.00 89.50 86 ASN A CA 1
ATOM 702 C C . ASN A 1 86 ? -4.594 5.376 -7.366 1.00 89.50 86 ASN A C 1
ATOM 704 O O . ASN A 1 86 ? -5.010 6.469 -7.028 1.00 89.50 86 ASN A O 1
ATOM 708 N N . TYR A 1 87 ? -5.424 4.423 -7.802 1.00 87.56 87 TYR A N 1
ATOM 709 C CA . TYR A 1 87 ? -6.873 4.651 -7.895 1.00 87.56 87 TYR A CA 1
ATOM 710 C C . TYR A 1 87 ? -7.550 4.847 -6.527 1.00 87.56 87 TYR A C 1
ATOM 712 O O . TYR A 1 87 ? -8.716 5.235 -6.466 1.00 87.56 87 TYR A O 1
ATOM 720 N N . ALA A 1 88 ? -6.881 4.484 -5.428 1.00 88.19 88 ALA A N 1
ATOM 721 C CA . ALA A 1 88 ? -7.459 4.548 -4.092 1.00 88.19 88 ALA A CA 1
ATOM 722 C C . ALA A 1 88 ? -7.254 5.905 -3.406 1.00 88.19 88 ALA A C 1
ATOM 724 O O . ALA A 1 88 ? -7.856 6.120 -2.355 1.00 88.19 88 ALA A O 1
ATOM 725 N N . VAL A 1 89 ? -6.432 6.794 -3.969 1.00 87.19 89 VAL A N 1
ATOM 726 C CA . VAL A 1 89 ? -6.073 8.095 -3.390 1.00 87.19 89 VAL A CA 1
ATOM 727 C C . VAL A 1 89 ? -6.023 9.177 -4.467 1.00 87.19 89 VAL A C 1
ATOM 729 O O . VAL A 1 89 ? -5.683 8.893 -5.609 1.00 87.19 89 VAL A O 1
ATOM 732 N N . ASP A 1 90 ? -6.311 10.419 -4.093 1.00 82.94 90 ASP A N 1
ATOM 733 C CA . ASP A 1 90 ? -6.153 11.580 -4.982 1.00 82.94 90 ASP A CA 1
ATOM 734 C C . ASP A 1 90 ? -4.701 12.061 -4.970 1.00 82.94 90 ASP A C 1
ATOM 736 O O . ASP A 1 90 ? -4.175 12.470 -6.001 1.00 82.94 90 ASP A O 1
ATOM 740 N N . ASP A 1 91 ? -4.042 11.967 -3.808 1.00 85.94 91 ASP A N 1
ATOM 741 C CA . ASP A 1 91 ? -2.635 12.314 -3.634 1.00 85.94 91 ASP A CA 1
ATOM 742 C C . ASP A 1 91 ? -1.782 11.046 -3.419 1.00 85.94 91 ASP A C 1
ATOM 744 O O . ASP A 1 91 ? -1.893 10.389 -2.374 1.00 85.94 91 ASP A O 1
ATOM 748 N N . PRO A 1 92 ? -0.901 10.691 -4.377 1.00 86.62 92 PRO A N 1
ATOM 749 C CA . PRO A 1 92 ? 0.038 9.580 -4.244 1.00 86.62 92 PRO A CA 1
ATOM 750 C C . PRO A 1 92 ? 0.967 9.660 -3.024 1.00 86.62 92 PRO A C 1
ATOM 752 O O . PRO A 1 92 ? 1.462 8.616 -2.599 1.00 86.62 92 PRO A O 1
ATOM 755 N N . VAL A 1 93 ? 1.184 10.843 -2.429 1.00 88.06 93 VAL A N 1
ATOM 756 C CA . VAL A 1 93 ? 1.964 11.019 -1.185 1.00 88.06 93 VAL A CA 1
ATOM 757 C C . VAL A 1 93 ? 1.411 10.166 -0.047 1.00 88.06 93 VAL A C 1
ATOM 759 O O . VAL A 1 93 ? 2.183 9.615 0.739 1.00 88.06 93 VAL A O 1
ATOM 762 N N . LEU A 1 94 ? 0.092 9.958 -0.001 1.00 88.00 94 LEU A N 1
ATOM 763 C CA . LEU A 1 94 ? -0.560 9.134 1.020 1.00 88.00 94 LEU A CA 1
ATOM 764 C C . LEU A 1 94 ? -0.171 7.650 0.952 1.00 88.00 94 LEU A C 1
ATOM 766 O O . LEU A 1 94 ? -0.349 6.928 1.931 1.00 88.00 94 LEU A O 1
ATOM 770 N N . LEU A 1 95 ? 0.343 7.178 -0.186 1.00 90.38 95 LEU A N 1
ATOM 771 C CA . LEU A 1 95 ? 0.759 5.785 -0.358 1.00 90.38 95 LEU A CA 1
ATOM 772 C C . LEU A 1 95 ? 2.154 5.513 0.207 1.00 90.38 95 LEU A C 1
ATOM 774 O O . LEU A 1 95 ? 2.466 4.358 0.498 1.00 90.38 95 LEU A O 1
ATOM 778 N N . GLY A 1 96 ? 2.975 6.559 0.348 1.00 89.94 96 GLY A N 1
ATOM 779 C CA . GLY A 1 96 ? 4.375 6.447 0.738 1.00 89.94 96 GLY A CA 1
ATOM 780 C C . GLY A 1 96 ? 5.184 5.518 -0.173 1.00 89.94 96 GLY A C 1
ATOM 781 O O . GLY A 1 96 ? 4.871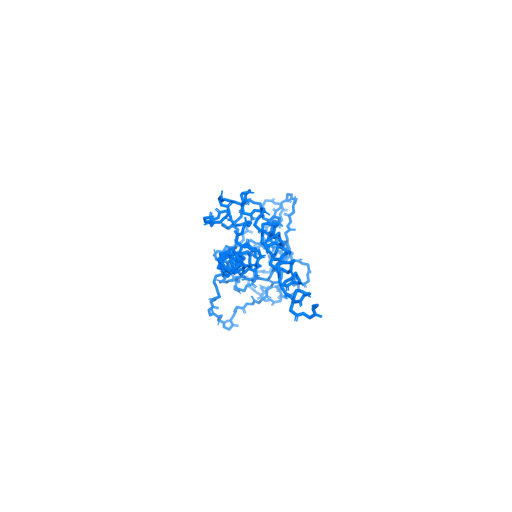 5.321 -1.350 1.00 89.94 96 GLY A O 1
ATOM 782 N N . ASP A 1 97 ? 6.235 4.934 0.399 1.00 93.88 97 ASP A N 1
ATOM 783 C CA . ASP A 1 97 ? 7.064 3.931 -0.265 1.00 93.88 97 ASP A CA 1
ATOM 784 C C . ASP A 1 97 ? 6.444 2.538 -0.112 1.00 93.88 97 ASP A C 1
ATOM 786 O O . ASP A 1 97 ? 6.017 2.145 0.977 1.00 93.88 97 ASP A O 1
ATOM 790 N N . PHE A 1 98 ? 6.463 1.743 -1.179 1.00 95.25 98 PHE A N 1
ATOM 791 C CA . PHE A 1 98 ? 5.913 0.388 -1.161 1.00 95.25 98 PHE A CA 1
ATOM 792 C C . PHE A 1 98 ? 6.651 -0.541 -2.120 1.00 95.25 98 PHE A C 1
ATOM 794 O O . PHE A 1 98 ? 7.401 -0.115 -2.997 1.00 95.25 98 PHE A O 1
ATOM 801 N N . TYR A 1 99 ? 6.437 -1.843 -1.961 1.00 96.62 99 TYR A N 1
ATOM 802 C CA . TYR A 1 99 ? 6.905 -2.837 -2.909 1.00 96.62 99 TYR A CA 1
ATOM 803 C C . TYR A 1 99 ? 5.841 -3.155 -3.949 1.00 96.62 99 TYR A C 1
ATOM 805 O O . TYR A 1 99 ? 4.657 -3.353 -3.657 1.00 96.62 99 TYR A O 1
ATOM 813 N N . ILE A 1 100 ? 6.309 -3.298 -5.178 1.00 96.75 100 ILE A N 1
ATOM 814 C CA . ILE A 1 100 ? 5.556 -3.811 -6.311 1.00 96.75 100 ILE A CA 1
ATOM 815 C C . ILE A 1 100 ? 6.054 -5.201 -6.682 1.00 96.75 100 ILE A C 1
ATOM 817 O O . ILE A 1 100 ? 7.230 -5.533 -6.515 1.00 96.75 100 ILE A O 1
ATOM 821 N N . TYR A 1 101 ? 5.134 -6.011 -7.194 1.00 97.31 101 TYR A N 1
ATOM 822 C CA . TYR A 1 101 ? 5.394 -7.364 -7.656 1.00 97.31 101 TYR A CA 1
ATOM 823 C C . TYR A 1 101 ? 4.851 -7.497 -9.075 1.00 97.31 101 TYR A C 1
ATOM 825 O O . TYR A 1 101 ? 3.685 -7.184 -9.332 1.00 97.31 101 TYR A O 1
ATOM 833 N N . GLY A 1 102 ? 5.688 -7.943 -10.002 1.00 96.88 102 GLY A N 1
ATOM 834 C CA . GLY A 1 102 ? 5.334 -8.033 -11.414 1.00 96.88 102 GLY A CA 1
ATOM 835 C C . GLY A 1 102 ? 6.577 -8.088 -12.284 1.00 96.88 102 GLY A C 1
ATOM 836 O O . GLY A 1 102 ? 7.634 -8.503 -11.819 1.00 96.88 102 GLY A O 1
ATOM 837 N N . LYS A 1 103 ? 6.472 -7.646 -13.534 1.00 96.56 103 LYS A N 1
ATOM 838 C CA . LYS A 1 103 ? 7.579 -7.748 -14.488 1.00 96.56 103 LYS A CA 1
ATOM 839 C C . LYS A 1 103 ? 7.631 -6.576 -15.450 1.00 96.56 103 LYS A C 1
ATOM 841 O O . LYS A 1 103 ? 6.624 -5.919 -15.716 1.00 96.56 103 LYS A O 1
ATOM 846 N N . VAL A 1 104 ? 8.811 -6.355 -16.014 1.00 96.69 104 VAL A N 1
ATOM 847 C CA . VAL A 1 104 ? 9.009 -5.376 -17.083 1.00 96.69 104 VAL A CA 1
ATOM 848 C C . VAL A 1 104 ? 8.446 -5.938 -18.382 1.00 96.69 104 VAL A C 1
ATOM 8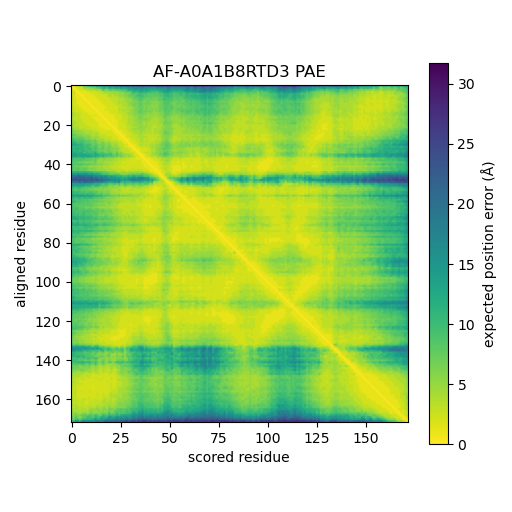50 O O . VAL A 1 104 ? 8.762 -7.062 -18.765 1.00 96.69 104 VAL A O 1
ATOM 853 N N . VAL A 1 105 ? 7.598 -5.157 -19.046 1.00 96.00 105 VAL A N 1
ATOM 854 C CA . VAL A 1 105 ? 6.922 -5.543 -20.297 1.00 96.00 105 VAL A CA 1
ATOM 855 C C . VAL A 1 105 ? 7.375 -4.716 -21.498 1.00 96.00 105 VAL A C 1
ATOM 857 O O . VAL A 1 105 ? 6.991 -5.017 -22.621 1.00 96.00 105 VAL A O 1
ATOM 860 N N . GLY A 1 106 ? 8.194 -3.691 -21.271 1.00 96.19 106 GLY A N 1
ATOM 861 C CA . GLY A 1 106 ? 8.699 -2.813 -22.317 1.00 96.19 106 GLY A CA 1
ATOM 862 C C . GLY A 1 106 ? 9.431 -1.613 -21.735 1.00 96.19 106 GLY A C 1
ATOM 863 O O . GLY A 1 106 ? 9.865 -1.628 -20.580 1.00 96.19 106 GLY A O 1
ATOM 864 N N . THR A 1 107 ? 9.515 -0.555 -22.531 1.00 96.69 107 THR A N 1
ATOM 865 C CA . THR A 1 107 ? 10.045 0.747 -22.127 1.00 96.69 107 THR A CA 1
ATOM 866 C C . THR A 1 107 ? 9.031 1.851 -22.412 1.00 96.69 107 THR A C 1
ATOM 868 O O . THR A 1 107 ? 8.140 1.705 -23.247 1.00 96.69 107 THR A O 1
ATOM 871 N N . TYR A 1 108 ? 9.160 2.953 -21.687 1.00 94.81 108 TYR A N 1
ATOM 872 C CA . TYR A 1 108 ? 8.412 4.188 -21.862 1.00 94.81 108 TYR A CA 1
ATOM 873 C C . TYR A 1 108 ? 9.413 5.319 -22.110 1.00 94.81 108 TYR A C 1
ATOM 875 O O . TYR A 1 108 ? 10.455 5.362 -21.458 1.00 94.81 108 TYR A O 1
ATOM 883 N N . ASN A 1 109 ? 9.126 6.208 -23.060 1.00 94.62 109 ASN A N 1
ATOM 884 C CA . ASN A 1 109 ? 9.951 7.390 -23.301 1.00 94.62 109 ASN A CA 1
ATOM 885 C C . ASN A 1 109 ? 9.440 8.539 -22.434 1.00 94.62 109 ASN A C 1
ATOM 887 O O . ASN A 1 109 ? 8.447 9.179 -22.773 1.00 94.62 109 ASN A O 1
ATOM 891 N N . ASP A 1 110 ? 10.129 8.789 -21.328 1.00 92.12 110 ASP A N 1
ATOM 892 C CA . ASP A 1 110 ? 9.911 9.959 -20.495 1.00 92.12 110 ASP A CA 1
ATOM 893 C C . ASP A 1 110 ? 10.612 11.185 -21.094 1.00 92.12 110 ASP A C 1
ATOM 895 O O . ASP A 1 110 ? 11.733 11.098 -21.602 1.00 92.12 110 ASP A O 1
ATOM 899 N N . SER A 1 111 ? 9.952 12.341 -21.038 1.00 88.56 111 SER A N 1
ATOM 900 C CA . SER A 1 111 ? 10.468 13.583 -21.620 1.00 88.56 111 SER A CA 1
ATOM 901 C C . SER A 1 111 ? 11.721 14.116 -20.922 1.00 88.56 111 SER A C 1
ATOM 903 O O . SER A 1 111 ? 12.497 14.826 -21.555 1.00 88.56 111 SER A O 1
ATOM 905 N N . ALA A 1 112 ? 11.909 13.810 -19.635 1.00 87.44 112 ALA A N 1
ATOM 906 C CA . ALA A 1 112 ? 13.044 14.276 -18.843 1.00 87.44 112 ALA A CA 1
ATOM 907 C C . ALA A 1 112 ? 14.122 13.194 -18.688 1.00 87.44 112 ALA A C 1
ATOM 909 O O . ALA A 1 112 ? 15.310 13.500 -18.736 1.00 87.44 112 ALA A O 1
ATOM 910 N N . GLU A 1 113 ? 13.715 11.934 -18.524 1.00 91.12 113 GLU A N 1
ATOM 911 C CA . GLU A 1 113 ? 14.616 10.835 -18.148 1.00 91.12 113 GLU A CA 1
ATOM 912 C C . GLU A 1 113 ? 14.916 9.849 -19.291 1.00 91.12 113 GLU A C 1
ATOM 914 O O . GLU A 1 113 ? 15.674 8.890 -19.110 1.00 91.12 113 GLU A O 1
ATOM 919 N N . GLY A 1 114 ? 14.347 10.079 -20.481 1.00 91.81 114 GLY A N 1
ATOM 920 C CA . GLY A 1 114 ? 14.550 9.248 -21.665 1.00 91.81 114 GLY A CA 1
ATOM 921 C C . GLY A 1 114 ? 13.842 7.894 -21.571 1.00 91.81 114 GLY A C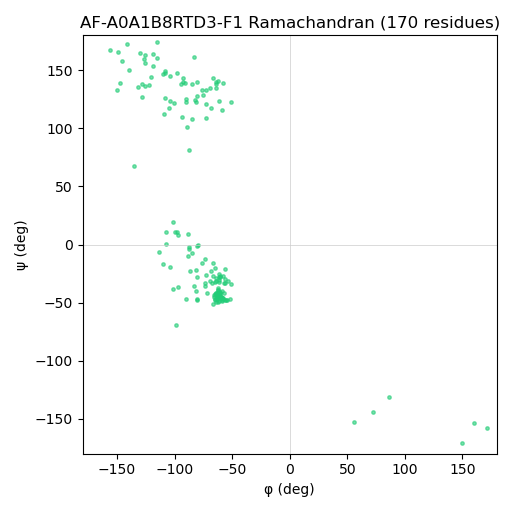 1
ATOM 922 O O . GLY A 1 114 ? 12.740 7.781 -21.036 1.00 91.81 114 GLY A O 1
ATOM 923 N N . LYS A 1 115 ? 14.454 6.836 -22.117 1.00 95.69 115 LYS A N 1
ATOM 924 C CA . LYS A 1 115 ? 13.894 5.477 -22.038 1.00 95.69 115 LYS A CA 1
ATOM 925 C C . LYS A 1 115 ? 13.945 4.978 -20.597 1.00 95.69 115 LYS A C 1
ATOM 927 O O . LYS A 1 115 ? 15.026 4.746 -20.063 1.00 95.69 115 LYS A O 1
ATOM 932 N N . ILE A 1 116 ? 12.789 4.715 -20.002 1.00 95.94 116 ILE A N 1
ATOM 933 C CA . ILE A 1 116 ? 12.659 4.087 -18.683 1.00 95.94 116 ILE A CA 1
ATOM 934 C C . ILE A 1 116 ? 11.895 2.758 -18.792 1.00 95.94 116 ILE A C 1
ATOM 936 O O . ILE A 1 116 ? 11.098 2.579 -19.714 1.00 95.94 116 ILE A O 1
ATOM 940 N N . PRO A 1 117 ? 12.105 1.792 -17.887 1.00 96.69 117 PRO A N 1
ATOM 941 C CA . PRO A 1 117 ? 11.363 0.533 -17.887 1.00 96.69 117 PRO A CA 1
ATOM 942 C C . PRO A 1 117 ? 9.860 0.726 -17.632 1.00 96.69 117 PRO A C 1
ATOM 944 O O . PRO A 1 117 ? 9.466 1.416 -16.691 1.00 96.69 117 PRO A O 1
ATOM 947 N N . LEU A 1 118 ? 9.022 0.058 -18.430 1.00 96.94 118 LEU A N 1
ATOM 948 C CA . LEU A 1 118 ? 7.580 -0.053 -18.208 1.00 96.94 118 LEU A CA 1
ATOM 949 C C . LEU A 1 118 ? 7.288 -1.342 -17.433 1.00 96.94 118 LEU A C 1
ATOM 951 O O . LEU A 1 118 ? 7.427 -2.451 -17.958 1.00 96.94 118 LEU A O 1
ATOM 955 N N . PHE A 1 119 ? 6.883 -1.198 -16.176 1.00 96.94 119 PHE A N 1
ATOM 956 C CA . PHE A 1 119 ? 6.671 -2.301 -15.250 1.00 96.94 119 PHE A CA 1
ATOM 957 C C . PHE A 1 119 ? 5.187 -2.578 -15.053 1.00 96.94 119 PHE A C 1
ATOM 959 O O . PHE A 1 119 ? 4.438 -1.752 -14.529 1.00 96.94 119 PHE A O 1
ATOM 966 N N . ASN A 1 120 ? 4.767 -3.776 -15.445 1.00 96.88 120 ASN A N 1
ATOM 967 C CA . ASN A 1 120 ? 3.406 -4.235 -15.247 1.00 96.88 120 ASN A CA 1
ATOM 968 C C . ASN A 1 120 ? 3.259 -4.844 -13.850 1.00 96.88 120 ASN A C 1
ATOM 970 O O . ASN A 1 120 ? 3.770 -5.933 -13.570 1.00 96.88 120 ASN A O 1
ATOM 974 N N . VAL A 1 121 ? 2.562 -4.127 -12.974 1.00 96.69 121 VAL A N 1
ATOM 975 C CA . VAL A 1 121 ? 2.330 -4.503 -11.581 1.00 96.69 121 VAL A CA 1
ATOM 976 C C . VAL A 1 121 ? 1.173 -5.497 -11.502 1.00 96.69 121 VAL A C 1
ATOM 978 O O . VAL A 1 121 ? 0.044 -5.204 -11.903 1.00 96.69 121 VAL A O 1
ATOM 981 N N . LYS A 1 122 ? 1.427 -6.677 -10.928 1.00 96.12 122 LYS A N 1
ATOM 982 C CA . LYS A 1 122 ? 0.377 -7.648 -10.586 1.00 96.12 122 LYS A CA 1
ATOM 983 C C . LYS A 1 122 ? -0.323 -7.291 -9.283 1.00 96.12 122 LYS A C 1
ATOM 985 O O . LYS A 1 122 ? -1.553 -7.338 -9.212 1.00 96.12 122 LYS A O 1
ATOM 990 N N . TYR A 1 123 ? 0.454 -6.968 -8.256 1.00 95.19 123 TYR A N 1
ATOM 991 C CA . TYR A 1 123 ? -0.026 -6.404 -6.998 1.00 95.19 123 TYR A CA 1
ATOM 992 C C . TYR A 1 123 ? 1.101 -5.625 -6.311 1.00 95.19 123 TYR A C 1
ATOM 994 O O . TYR A 1 123 ? 2.274 -5.744 -6.670 1.00 95.19 123 TYR A O 1
ATOM 1002 N N . CYS A 1 124 ? 0.743 -4.849 -5.297 1.00 95.19 124 CYS A N 1
ATOM 1003 C CA . CYS A 1 124 ? 1.674 -4.131 -4.436 1.00 95.19 124 CYS A CA 1
ATOM 1004 C C . CYS A 1 124 ? 1.344 -4.382 -2.962 1.00 95.19 124 CYS A C 1
ATOM 1006 O O . CYS A 1 124 ? 0.265 -4.873 -2.631 1.00 95.19 124 CYS A O 1
ATOM 1008 N N . ASP A 1 125 ? 2.264 -4.067 -2.057 1.00 95.12 125 ASP A N 1
ATOM 1009 C CA . ASP A 1 125 ? 1.994 -4.105 -0.616 1.00 95.12 125 ASP A CA 1
ATOM 1010 C C . ASP A 1 125 ? 1.640 -2.741 -0.014 1.00 95.12 125 ASP A C 1
ATOM 1012 O O . ASP A 1 125 ? 1.469 -2.653 1.202 1.00 95.12 125 ASP A O 1
ATOM 1016 N N . ALA A 1 126 ? 1.404 -1.731 -0.862 1.00 94.81 126 ALA A N 1
ATOM 1017 C CA . ALA A 1 126 ? 0.835 -0.457 -0.446 1.00 94.81 126 ALA A CA 1
ATOM 1018 C C . ALA A 1 126 ? -0.435 -0.701 0.377 1.00 94.81 126 ALA A C 1
ATOM 1020 O O . ALA A 1 126 ? -1.387 -1.366 -0.064 1.00 94.81 126 ALA A O 1
ATOM 1021 N N . SER A 1 127 ? -0.421 -0.174 1.594 1.00 93.94 127 SER A N 1
ATOM 1022 C CA . SER A 1 127 ? -1.508 -0.311 2.545 1.00 93.94 127 SER A CA 1
ATOM 1023 C C . SER A 1 127 ? -1.907 1.051 3.068 1.00 93.94 127 SER A C 1
ATOM 1025 O O . SER A 1 127 ? -1.069 1.903 3.332 1.00 93.94 127 SER A O 1
ATOM 1027 N N . LEU A 1 128 ? -3.212 1.249 3.180 1.00 92.69 128 LEU A N 1
ATOM 1028 C CA . LEU A 1 128 ? -3.788 2.506 3.623 1.00 92.69 128 LEU A CA 1
ATOM 1029 C C . LEU A 1 128 ? -5.063 2.210 4.395 1.00 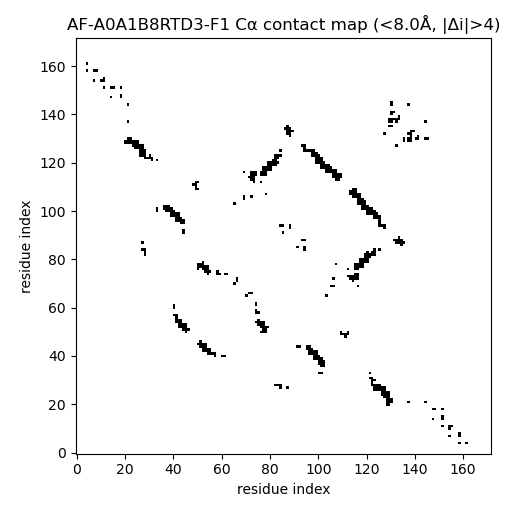92.69 128 LEU A C 1
ATOM 1031 O O . LEU A 1 128 ? -5.823 1.313 4.003 1.00 92.69 128 LEU A O 1
ATOM 1035 N N . ALA A 1 129 ? -5.289 2.927 5.492 1.00 91.69 129 ALA A N 1
ATOM 1036 C CA . ALA A 1 129 ? -6.507 2.760 6.270 1.00 91.69 129 ALA A CA 1
ATOM 1037 C C . ALA A 1 129 ? -7.730 3.173 5.429 1.00 91.69 129 ALA A C 1
ATOM 1039 O O . ALA A 1 129 ? -7.636 4.155 4.688 1.00 91.69 129 ALA A O 1
ATOM 1040 N N . PRO A 1 130 ? -8.864 2.449 5.503 1.00 90.44 130 PRO A N 1
ATOM 1041 C CA . PRO A 1 130 ? -10.048 2.744 4.695 1.00 90.44 130 PRO A CA 1
ATOM 1042 C C . PRO A 1 130 ? -10.513 4.202 4.756 1.00 90.44 130 PRO A C 1
ATOM 1044 O O . PRO A 1 130 ? -10.951 4.734 3.742 1.00 90.44 130 PRO A O 1
ATOM 1047 N N . ILE A 1 131 ? -10.358 4.871 5.902 1.00 90.00 131 ILE A N 1
ATOM 1048 C CA . ILE A 1 131 ? -10.740 6.280 6.068 1.00 90.00 131 ILE A CA 1
ATOM 1049 C C . ILE A 1 131 ? -9.981 7.252 5.153 1.00 90.00 131 ILE A C 1
ATOM 1051 O O . ILE A 1 131 ? -10.520 8.298 4.811 1.00 90.00 131 ILE A O 1
ATOM 1055 N N . PHE A 1 132 ? -8.774 6.899 4.706 1.00 88.81 132 PHE A N 1
ATOM 1056 C CA . PHE A 1 132 ? -7.966 7.720 3.797 1.00 88.81 132 PHE A CA 1
ATOM 1057 C C . PHE A 1 132 ? -8.101 7.296 2.326 1.00 88.81 132 PHE A C 1
ATOM 1059 O O . PHE A 1 132 ? -7.347 7.768 1.480 1.00 88.81 132 PHE A O 1
ATOM 1066 N N . ARG A 1 133 ? -9.023 6.376 2.004 1.00 89.19 133 ARG A N 1
ATOM 1067 C CA . ARG A 1 133 ? -9.231 5.886 0.634 1.00 89.19 133 ARG A CA 1
ATOM 1068 C C . ARG A 1 133 ? -10.428 6.545 -0.029 1.00 89.19 133 ARG A C 1
ATOM 1070 O O . ARG A 1 133 ? -11.566 6.330 0.396 1.00 89.19 133 ARG A O 1
ATOM 1077 N N . ASN A 1 134 ? -10.196 7.203 -1.153 1.00 82.50 134 ASN A N 1
ATOM 1078 C CA . ASN A 1 134 ? -11.213 7.968 -1.878 1.00 82.50 134 ASN A CA 1
ATOM 1079 C C . ASN A 1 134 ? -12.232 7.093 -2.603 1.00 82.50 134 ASN A C 1
ATOM 1081 O O . ASN A 1 134 ? -13.390 7.466 -2.784 1.00 82.50 134 ASN A O 1
ATOM 1085 N N . ASN A 1 135 ? -11.826 5.879 -2.961 1.00 73.88 135 ASN A N 1
ATOM 1086 C CA . ASN A 1 135 ? -12.707 4.903 -3.586 1.00 73.88 135 ASN A CA 1
ATOM 1087 C C . ASN A 1 135 ? -13.617 4.159 -2.589 1.00 73.88 135 ASN A C 1
ATOM 1089 O O . ASN A 1 135 ? -14.397 3.304 -3.006 1.00 73.88 135 ASN A O 1
ATOM 1093 N N . SER A 1 136 ? -13.524 4.444 -1.287 1.00 74.69 136 SER A N 1
ATOM 1094 C CA . SER A 1 136 ? -14.319 3.771 -0.260 1.00 74.69 136 SER A CA 1
ATOM 1095 C C . SER A 1 136 ? -15.467 4.653 0.238 1.00 74.69 136 SER A C 1
ATOM 1097 O O . SER A 1 136 ? -15.325 5.867 0.380 1.00 74.69 136 SER A O 1
ATOM 1099 N N . LEU A 1 137 ? -16.613 4.041 0.564 1.00 77.12 137 LEU A N 1
ATOM 1100 C CA . LEU A 1 137 ? -17.721 4.744 1.231 1.00 77.12 137 LEU A CA 1
ATOM 1101 C C . LEU A 1 137 ? -17.271 5.388 2.553 1.00 77.12 137 LEU A C 1
ATOM 1103 O O . LEU A 1 137 ? -17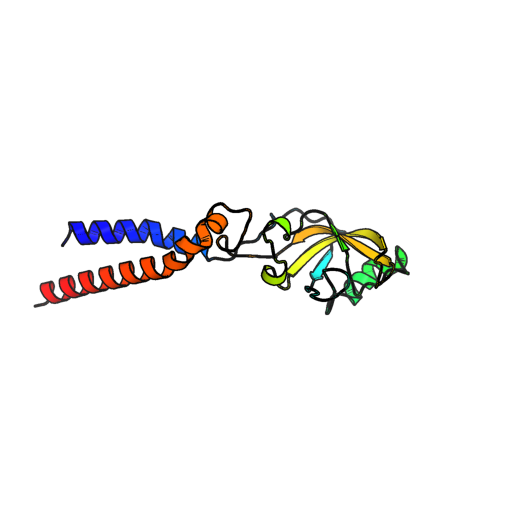.743 6.460 2.906 1.00 77.12 137 LEU A O 1
ATOM 1107 N N . ILE A 1 138 ? -16.321 4.762 3.249 1.00 79.69 138 ILE A N 1
ATOM 1108 C CA . ILE A 1 138 ? -15.745 5.254 4.506 1.00 79.69 138 ILE A CA 1
ATOM 1109 C C . ILE A 1 138 ? -14.960 6.544 4.276 1.00 79.69 138 ILE A C 1
ATOM 1111 O O . ILE A 1 138 ? -15.155 7.505 5.013 1.00 79.69 138 ILE A O 1
ATOM 1115 N N . GLY A 1 139 ? -14.128 6.598 3.235 1.00 76.06 139 GLY A N 1
ATOM 1116 C CA . GLY A 1 139 ? -13.375 7.800 2.883 1.00 76.06 139 GLY A CA 1
ATOM 1117 C C . GLY A 1 139 ? -14.273 8.983 2.528 1.00 76.06 139 GLY A C 1
ATOM 1118 O O . GLY A 1 139 ? -13.966 10.116 2.891 1.00 76.06 139 GLY A O 1
ATOM 1119 N N . ARG A 1 140 ? -15.449 8.733 1.932 1.00 80.00 140 ARG A N 1
ATOM 1120 C CA . ARG A 1 140 ? -16.449 9.788 1.675 1.00 80.00 140 ARG A CA 1
ATOM 1121 C C . ARG A 1 140 ? -17.013 10.409 2.955 1.00 80.00 140 ARG A C 1
ATOM 1123 O O . ARG A 1 140 ? -17.338 11.590 2.959 1.00 80.00 140 ARG A O 1
ATOM 1130 N N . PHE A 1 141 ? -17.102 9.637 4.036 1.00 82.00 141 PHE A N 1
ATOM 1131 C CA . PHE A 1 141 ? -17.517 10.111 5.362 1.00 82.00 141 PHE A CA 1
ATOM 1132 C C . PHE A 1 141 ? -16.329 10.325 6.309 1.00 82.00 141 PHE A C 1
ATOM 1134 O O . PHE A 1 141 ? -16.513 10.371 7.527 1.00 82.00 141 PHE A O 1
ATOM 1141 N N . SER A 1 142 ? -15.115 10.463 5.768 1.00 79.06 142 SER A N 1
ATOM 1142 C CA . SER A 1 142 ? -13.870 10.542 6.540 1.00 79.06 142 SER A CA 1
ATOM 1143 C C . SER A 1 142 ? -13.930 11.593 7.643 1.00 79.06 142 SER A C 1
ATOM 1145 O O . SER A 1 142 ? -13.642 11.266 8.788 1.00 79.06 142 SER A O 1
ATOM 1147 N N . ILE A 1 143 ? -14.404 12.809 7.352 1.00 81.00 143 ILE A N 1
ATOM 1148 C CA . ILE A 1 143 ? -14.503 13.896 8.343 1.00 81.00 143 ILE A CA 1
ATOM 1149 C C . ILE A 1 143 ? -15.351 13.494 9.559 1.00 81.00 143 ILE A C 1
ATOM 1151 O O . ILE A 1 143 ? -14.969 13.762 10.694 1.00 81.00 143 ILE A O 1
ATOM 1155 N N . LEU A 1 144 ? -16.478 12.812 9.342 1.00 81.44 144 LEU A N 1
ATOM 1156 C CA . LEU A 1 144 ? -17.341 12.345 10.429 1.00 81.44 144 LEU A CA 1
ATOM 1157 C C . LEU A 1 144 ? -16.691 11.182 11.196 1.00 81.44 144 LEU A C 1
ATOM 1159 O O . LEU A 1 144 ? -16.735 11.132 12.424 1.00 81.44 144 LEU A O 1
ATOM 1163 N N . LEU A 1 145 ? -16.065 10.252 10.471 1.00 85.44 145 LEU A N 1
ATOM 1164 C CA . LEU A 1 145 ? -15.444 9.054 11.038 1.00 85.44 145 LEU A CA 1
ATOM 1165 C C . LEU A 1 145 ? -14.102 9.332 11.732 1.00 85.44 145 LEU A C 1
ATOM 1167 O O . LEU A 1 145 ? -13.668 8.517 12.545 1.00 85.44 145 LEU A O 1
ATOM 1171 N N . LEU A 1 146 ? -13.479 10.493 11.501 1.00 85.81 146 LEU A N 1
ATOM 1172 C CA . LEU A 1 146 ? -12.284 10.937 12.228 1.00 85.81 146 LEU A CA 1
ATOM 1173 C C . LEU A 1 146 ? -12.542 11.081 13.735 1.00 85.81 146 LEU A C 1
ATOM 1175 O O . LEU A 1 146 ? -11.630 10.874 14.532 1.00 85.81 146 LEU A O 1
ATOM 1179 N N . PHE A 1 147 ? -13.784 11.363 14.141 1.00 88.31 147 PHE A N 1
ATOM 1180 C CA . PHE A 1 147 ? -14.174 11.471 15.551 1.00 88.31 147 PHE A CA 1
ATOM 1181 C C . PHE A 1 147 ? -14.534 10.124 16.197 1.00 88.31 147 PHE A C 1
ATOM 1183 O O . PHE A 1 147 ? -14.723 10.050 17.412 1.00 88.31 147 PHE A O 1
ATOM 1190 N N . LEU A 1 148 ? -14.608 9.040 15.420 1.00 89.50 148 LEU A N 1
ATOM 1191 C CA . LEU A 1 148 ? -15.006 7.719 15.909 1.00 89.50 148 LEU A CA 1
ATOM 1192 C C . LEU A 1 148 ? -14.101 7.167 17.036 1.00 89.50 148 LEU A C 1
ATOM 1194 O O . LEU A 1 148 ? -14.644 6.623 18.005 1.00 89.50 148 LEU A O 1
ATOM 1198 N N . PRO A 1 149 ? -12.759 7.339 16.999 1.00 91.62 149 PRO A N 1
ATOM 1199 C CA . PRO A 1 149 ? -11.892 6.935 18.106 1.00 91.62 149 PRO A CA 1
ATOM 1200 C C . PRO A 1 149 ? -12.206 7.687 19.401 1.00 91.62 149 PRO A C 1
ATOM 1202 O O . PRO A 1 149 ? -12.224 7.081 20.471 1.00 91.62 149 PRO A O 1
ATOM 1205 N N . LEU A 1 150 ? -12.513 8.986 19.306 1.00 92.00 150 LEU A N 1
ATOM 1206 C CA . LEU A 1 150 ? -12.867 9.812 20.460 1.00 92.00 150 LEU A CA 1
ATOM 1207 C C . LEU A 1 150 ? -14.179 9.334 21.092 1.00 92.00 150 LEU A C 1
ATOM 1209 O O . LEU A 1 150 ? -14.246 9.144 22.304 1.00 92.00 150 LEU A O 1
ATOM 1213 N N . VAL A 1 151 ? -15.203 9.080 20.273 1.00 91.56 151 VAL A N 1
ATOM 1214 C CA . VAL A 1 151 ? -16.492 8.547 20.745 1.00 91.56 151 VAL A CA 1
ATOM 1215 C C . VAL A 1 151 ? -16.304 7.186 21.423 1.00 91.56 151 VAL A C 1
ATOM 1217 O O . VAL A 1 151 ? -16.814 6.964 22.521 1.00 91.56 151 VAL A O 1
ATOM 1220 N N . THR A 1 152 ? -15.522 6.293 20.812 1.00 92.44 152 THR A N 1
ATOM 1221 C CA . THR A 1 152 ? -15.233 4.961 21.365 1.00 92.44 152 THR A CA 1
ATOM 1222 C C . THR A 1 152 ? -14.498 5.053 22.703 1.00 92.44 152 THR A C 1
ATOM 1224 O O . THR A 1 152 ? -14.850 4.349 23.651 1.00 92.44 152 THR A O 1
ATOM 1227 N N . LEU A 1 153 ? -13.524 5.962 22.818 1.00 94.25 153 LEU A N 1
ATOM 1228 C CA . LEU A 1 153 ? -12.789 6.210 24.057 1.00 94.25 153 LEU A CA 1
ATOM 1229 C C . LEU A 1 153 ? -13.704 6.736 25.172 1.00 94.25 153 LEU A C 1
ATOM 1231 O O . LEU A 1 153 ? -13.643 6.244 26.298 1.00 94.25 153 LEU A O 1
ATOM 1235 N N . LEU A 1 154 ? -14.583 7.694 24.865 1.00 95.19 154 LEU A N 1
ATOM 1236 C CA . LEU A 1 154 ? -15.535 8.241 25.836 1.00 95.19 154 LEU A CA 1
ATOM 1237 C C . LEU A 1 154 ? -16.500 7.168 26.358 1.00 95.19 154 LEU A C 1
ATOM 1239 O O . LEU A 1 154 ? -16.732 7.089 27.566 1.00 95.19 154 LEU A O 1
ATOM 1243 N N . LEU A 1 155 ? -17.018 6.304 25.478 1.00 94.38 155 LEU A N 1
ATOM 1244 C CA . LEU A 1 155 ? -17.868 5.176 25.876 1.00 94.38 155 LEU A CA 1
ATOM 1245 C C . LEU A 1 155 ? -17.120 4.185 26.777 1.00 94.38 155 LEU A C 1
ATOM 1247 O O . LEU A 1 155 ? -17.692 3.688 27.750 1.00 94.38 155 LEU A O 1
ATOM 1251 N N . LEU A 1 156 ? -15.842 3.924 26.487 1.00 94.62 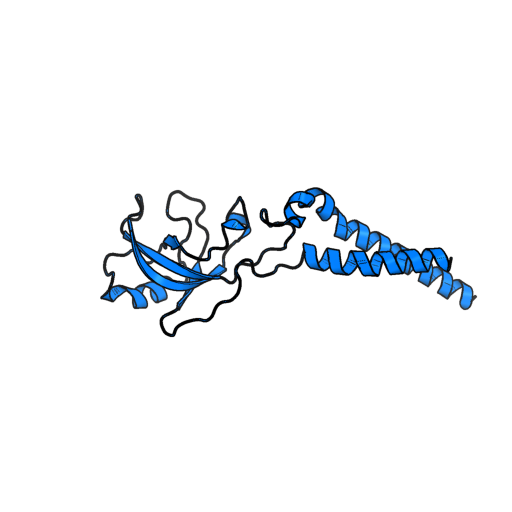156 LEU A N 1
ATOM 1252 C CA . LEU A 1 156 ? -15.006 3.031 27.287 1.00 94.62 156 LEU A CA 1
ATOM 1253 C C . LEU A 1 156 ? -14.776 3.600 28.694 1.00 94.62 156 LEU A C 1
ATOM 1255 O O . LEU A 1 156 ? -14.982 2.895 29.681 1.00 94.62 156 LEU A O 1
ATOM 1259 N N . ILE A 1 157 ? -14.417 4.883 28.794 1.00 95.31 157 ILE A N 1
ATOM 1260 C CA . ILE A 1 157 ? -14.243 5.582 30.076 1.00 95.31 157 ILE A CA 1
ATOM 1261 C C . ILE A 1 157 ? -15.545 5.543 30.881 1.00 95.31 157 ILE A C 1
ATOM 1263 O O . ILE A 1 157 ? -15.533 5.205 32.066 1.00 95.31 157 ILE A O 1
ATOM 1267 N N . LEU A 1 158 ? -16.681 5.833 30.241 1.00 94.00 158 LEU A N 1
ATOM 1268 C CA . LEU A 1 158 ? -17.987 5.810 30.895 1.00 94.00 158 LEU A CA 1
ATOM 1269 C C . LEU A 1 158 ? -18.321 4.418 31.452 1.00 94.00 158 LEU A C 1
ATOM 1271 O O . LEU A 1 158 ? -18.786 4.308 32.589 1.00 94.00 158 LEU A O 1
ATOM 1275 N N . LEU A 1 159 ? -18.045 3.355 30.688 1.00 94.12 159 LEU A N 1
ATOM 1276 C CA . LEU A 1 159 ? -18.241 1.980 31.145 1.00 94.12 159 LEU A CA 1
ATOM 1277 C C . LEU A 1 159 ? -17.367 1.668 32.367 1.00 94.12 159 LEU A C 1
ATOM 1279 O O . LEU A 1 159 ? -17.874 1.130 33.352 1.00 94.12 159 LEU A O 1
ATOM 1283 N N . ILE A 1 160 ? -16.085 2.043 32.334 1.00 93.19 160 ILE A N 1
ATOM 1284 C CA . ILE A 1 160 ? -15.144 1.834 33.446 1.00 93.19 160 ILE A CA 1
ATOM 1285 C C . ILE A 1 160 ? -15.641 2.538 34.714 1.00 93.19 160 ILE A C 1
ATOM 1287 O O . ILE A 1 160 ? -15.682 1.924 35.780 1.00 93.19 160 ILE A O 1
ATOM 1291 N N . VAL A 1 161 ? -16.083 3.795 34.609 1.00 93.31 161 VAL A N 1
ATOM 1292 C CA . VAL A 1 161 ? -16.618 4.557 35.751 1.00 93.31 161 VAL A CA 1
ATOM 1293 C C . VAL A 1 161 ? -17.850 3.875 36.353 1.00 93.31 161 VAL A C 1
ATOM 1295 O O . VAL A 1 161 ? -17.972 3.793 37.578 1.00 93.31 161 VAL A O 1
ATOM 1298 N N . ILE A 1 162 ? -18.760 3.360 35.518 1.00 91.25 162 ILE A N 1
ATOM 1299 C CA . ILE A 1 162 ? -19.949 2.629 35.983 1.00 91.25 162 ILE A CA 1
ATOM 1300 C C . ILE A 1 162 ? -19.544 1.347 36.718 1.00 91.25 162 ILE A C 1
ATOM 1302 O O . ILE A 1 162 ? -20.050 1.092 37.812 1.00 91.25 162 ILE A O 1
ATOM 1306 N N . LEU A 1 163 ? -18.621 0.563 36.151 1.00 90.44 163 LEU A N 1
ATOM 1307 C CA . LEU A 1 163 ? -18.132 -0.674 36.765 1.00 90.44 163 LEU A CA 1
ATOM 1308 C C . LEU A 1 163 ? -17.441 -0.406 38.107 1.00 90.44 163 LEU A C 1
ATOM 1310 O O . LEU A 1 163 ? -17.689 -1.119 39.077 1.00 90.44 163 LEU A O 1
ATOM 1314 N N . PHE A 1 164 ? -16.635 0.654 38.190 1.00 91.94 164 PHE A N 1
ATOM 1315 C CA . PHE A 1 164 ? -15.950 1.036 39.422 1.00 91.94 164 PHE A CA 1
ATOM 1316 C C . PHE A 1 164 ? -16.932 1.464 40.522 1.00 91.94 164 PHE A C 1
ATOM 1318 O O . PHE A 1 164 ? -16.799 1.045 41.673 1.00 91.94 164 PHE A O 1
ATOM 1325 N N . LYS A 1 165 ? -17.964 2.248 40.174 1.00 88.94 165 LYS A N 1
ATOM 1326 C CA . LYS A 1 165 ? -19.036 2.611 41.116 1.00 88.94 165 LYS A CA 1
ATOM 1327 C C . LYS A 1 165 ? -19.798 1.381 41.619 1.00 88.94 165 LYS A C 1
ATOM 1329 O O . LYS A 1 165 ? -20.063 1.291 42.815 1.00 88.94 165 LYS A O 1
ATOM 1334 N N . GLU A 1 166 ? -20.126 0.432 40.738 1.00 87.81 166 GLU A N 1
ATOM 1335 C CA . GLU A 1 166 ? -20.784 -0.824 41.133 1.00 87.81 166 GLU A CA 1
ATOM 1336 C C . GLU A 1 166 ? -19.893 -1.676 42.051 1.00 87.81 166 GLU A C 1
ATOM 1338 O O . GLU A 1 166 ? -20.388 -2.226 43.031 1.00 87.81 166 GLU A O 1
ATOM 1343 N N . TYR A 1 167 ? -18.591 -1.767 41.765 1.00 89.75 167 TYR A N 1
ATOM 1344 C CA . TYR A 1 167 ? -17.631 -2.496 42.598 1.00 89.75 167 TYR A CA 1
ATOM 1345 C C . TYR A 1 167 ? -17.532 -1.899 44.006 1.00 89.75 167 TYR A C 1
ATOM 1347 O O . TYR A 1 167 ? -17.694 -2.616 44.992 1.00 89.75 167 TYR A O 1
ATOM 1355 N N . LYS A 1 168 ? -17.350 -0.575 44.111 1.00 89.06 168 LYS A N 1
ATOM 1356 C CA . LYS A 1 168 ? -17.277 0.116 45.406 1.00 89.06 168 LYS A CA 1
ATOM 1357 C C . LYS A 1 168 ? -18.563 -0.055 46.221 1.00 89.06 168 LYS A C 1
ATOM 1359 O O . LYS A 1 168 ? -18.484 -0.279 47.418 1.00 89.06 168 LYS A O 1
ATOM 1364 N N . SER A 1 169 ? -19.730 0.014 45.575 1.00 84.69 169 SER A N 1
ATOM 1365 C CA . SER A 1 169 ? -21.028 -0.171 46.239 1.00 84.69 169 SER A CA 1
ATOM 1366 C C . SER A 1 169 ? -21.278 -1.597 46.736 1.00 84.69 169 SER A C 1
ATOM 1368 O O . SER A 1 169 ? -22.137 -1.771 47.589 1.00 84.69 169 SER A O 1
ATOM 1370 N N . LYS A 1 170 ? -20.613 -2.614 46.174 1.00 83.19 170 LYS A N 1
ATOM 1371 C CA . LYS A 1 170 ? -20.745 -4.010 46.627 1.00 83.19 170 LYS A CA 1
ATOM 1372 C C . LYS A 1 170 ? -19.798 -4.364 47.772 1.00 83.19 170 LYS A C 1
ATOM 1374 O O . LYS A 1 170 ? -20.061 -5.328 48.478 1.00 83.19 170 LYS A O 1
ATOM 1379 N N . ASN A 1 171 ? -18.706 -3.615 47.911 1.00 77.12 171 ASN A N 1
ATOM 1380 C CA . ASN A 1 171 ? -17.650 -3.850 48.897 1.00 77.12 171 ASN A CA 1
ATOM 1381 C C . ASN A 1 171 ? -17.664 -2.825 50.048 1.00 77.12 171 ASN A C 1
ATOM 1383 O O . ASN A 1 171 ? -16.695 -2.752 50.801 1.00 77.12 171 ASN A O 1
ATOM 1387 N N . SER A 1 172 ? -18.720 -2.014 50.150 1.00 62.50 172 SER A N 1
ATOM 1388 C CA . SER A 1 172 ? -18.985 -1.058 51.231 1.00 62.50 172 SER A CA 1
ATOM 1389 C C . SER A 1 172 ? -20.296 -1.409 51.907 1.00 62.50 172 SER A C 1
ATOM 1391 O O . SER A 1 172 ? -20.425 -0.987 53.074 1.00 62.50 172 SER A O 1
#

Mean predicted aligned error: 6.03 Å

Sequence (172 aa):
MKQIKLCITIALLLFFPLTLYCFIPTRITPKKELSKDDIKIKVHLQVTTGPLYYLKEDKNKLWNTIKNTYPDANPKYIQLTGNLPNYAVDDPVLLGDFYIYGKVVGTYNDSAEGKIPLFNVKYCDASLAPIFRNNSLIGRFSILLLFLPLVTLLLLILLIVILFKEYKSKNS

Secondary structure (DSSP, 8-state):
-HHHHHHHHHHHHHHHHHHHHHHS-EESSPP-PPPTT-EEEEEEE--SSS-SEE-SSTHHHHHHHHTTT-TTS-TTEEEEEES-GGGG-SSGGGG-SEEEEEEEEEEEEETTTEEEEEEEEEEE--EE-GGG-TTSHHHHTHHHHTTHHHHHHHHHHHHHHHHHHHHHHH--

Foldseek 3Di:
DVVVLVVLVVVLVPLVVVLCQQAPWDFQFDDDDADPQKDKAKWFADPDPWARTFGDPCLVVQCVSCCVPCVPARSRHEAEDAGDSCQFAPDCVQQGIWMFIFHFPAWDQIPPRGTHTYTYGPGIRRIDRLCRTPPHPNVVCNVVSVCSVVVSVVSVVVSVVVVVVVVVVVVD

Solvent-accessible surface area (backbone atoms only — not comparable to full-atom values): 9476 Å² total; per-residue (Å²): 109,73,66,61,52,51,52,51,52,54,48,47,68,53,45,47,58,50,39,48,55,37,62,47,63,39,63,67,37,66,88,63,90,77,58,95,78,43,46,81,40,53,39,34,72,43,95,59,98,63,61,61,29,31,33,76,85,39,21,65,60,52,34,72,74,34,46,92,84,44,67,78,38,39,43,49,37,39,44,80,42,76,46,62,61,62,79,36,38,93,54,69,74,76,49,55,66,33,40,38,32,27,38,74,79,52,70,41,81,42,94,82,71,39,40,19,37,25,31,41,26,58,21,37,64,36,45,48,23,42,36,73,19,66,74,33,78,53,22,74,43,24,82,69,55,67,49,40,61,59,55,45,49,53,52,50,52,52,51,51,54,52,52,52,53,55,51,53,67,74,75,105

pLDDT: mean 90.68, std 6.22, range [62.5, 97.31]

Nearest PDB structures (foldseek):
  5v5s-assembly1_K  TM=1.783E-01  e=1.306E+00  Escherichia coli
  7kge-assembly1_C  TM=2.613E-01  e=5.015E+00  Acinetobacter baumannii
  2hqd-assembly1_A  TM=1.822E-01  e=3.003E+00  Escherichia coli K-12